Protein AF-X1F0C3-F1 (afdb_monomer_lite)

Radius of gyration: 14.39 Å; chains: 1; bounding box: 34×26×37 Å

pLDDT: mean 86.95, std 13.49, range [49.31, 98.69]

Secondary structure (DSSP, 8-state):
--S-SSSTTS-------TT--S--GGG----SSSPPPHHHHHHHHHHHHHHTT-SSSEEEEEETTEEEEEEE-SSHHHHHHHHHHH-HHHHTTEEEEESSPBPHHHHHHHT-TT--EEEEE-S-B-TT--

Foldseek 3Di:
DACAAPDNVHHDDDDDDPPDPDDFLVPDDDPDDDGDHNQNRLQRRLQAVPQQVDPAKKKFKGDSSDTQFIAGDNDVLRRVVRRCVSDVPRSAQIEMEIEAAAEPSNLCSCVDPSHHYPYYDYPYYDPPND

Sequence (130 aa):
NLRYGENPHQRAAFYVDSARREVSSLLAQQISGKKTSFNNLLDLDAALGIVREFTQPAVVIIKHTNPCGLGCAATLVEAYQKALSTDPVSAFGSIVGLNKVVDRATALEIASPNTFIEGIIAPDYGEETG

InterPro domains:
  IPR002695 Bifunctional purine biosynthesis protein PurH-like [PF01808] (1-128)
  IPR002695 Bifunctional purine biosynthesis protein PurH-like [PTHR11692] (1-128)
  IPR002695 Bifunctional purine biosynthesis protein PurH-like [SM00798] (1-130)
  IPR016193 Cytidine deaminase-like [SSF53927] (1-128)
  IPR024051 AICAR transformylase, duplicated domain superfamily [G3DSA:3.40.140.20] (1-129)

Organism: NCBI:txid412755

Structure (mmCIF, N/CA/C/O backbone):
data_AF-X1F0C3-F1
#
_entry.id   AF-X1F0C3-F1
#
loop_
_atom_site.group_PDB
_atom_site.id
_atom_site.type_symbol
_atom_site.label_atom_id
_atom_site.label_alt_id
_atom_site.label_comp_id
_atom_site.label_asym_id
_atom_site.label_entity_id
_atom_site.label_seq_id
_atom_site.pdbx_PDB_ins_code
_atom_site.Cartn_x
_atom_site.Cartn_y
_atom_site.Cartn_z
_atom_site.occupancy
_atom_site.B_iso_or_equiv
_atom_site.auth_seq_id
_atom_site.auth_comp_id
_atom_site.auth_asym_id
_atom_site.auth_atom_id
_atom_site.pdbx_PDB_model_num
ATOM 1 N N . ASN A 1 1 ? 1.932 8.700 -21.593 1.00 58.94 1 ASN A N 1
ATOM 2 C CA . ASN A 1 1 ? 3.340 9.060 -21.278 1.00 58.94 1 ASN A CA 1
ATOM 3 C C . ASN A 1 1 ? 3.533 9.128 -19.779 1.00 58.94 1 ASN A C 1
ATOM 5 O O . ASN A 1 1 ? 2.779 9.861 -19.152 1.00 58.94 1 ASN A O 1
ATOM 9 N N . LEU A 1 2 ? 4.502 8.398 -19.224 1.00 65.69 2 LEU A N 1
ATOM 10 C CA . LEU A 1 2 ? 4.834 8.379 -17.788 1.00 65.69 2 LEU A CA 1
ATOM 11 C C . LEU A 1 2 ? 5.813 9.503 -17.425 1.00 65.69 2 LEU A C 1
ATOM 13 O O . LEU A 1 2 ? 6.210 10.272 -18.304 1.00 65.69 2 LEU A O 1
ATOM 17 N N . ARG A 1 3 ? 6.147 9.655 -16.135 1.00 69.81 3 ARG A N 1
ATOM 18 C CA . ARG A 1 3 ? 7.125 10.661 -15.676 1.00 69.81 3 ARG A CA 1
ATOM 19 C C . ARG A 1 3 ? 8.543 10.369 -16.200 1.00 69.81 3 ARG A C 1
ATOM 21 O O . ARG A 1 3 ? 9.192 11.286 -16.685 1.00 69.81 3 ARG A O 1
ATOM 28 N N . TYR A 1 4 ? 8.975 9.109 -16.132 1.00 70.19 4 TYR A N 1
ATOM 29 C CA . TYR A 1 4 ? 10.193 8.509 -16.708 1.00 70.19 4 TYR A CA 1
ATOM 30 C C . TYR A 1 4 ? 10.066 6.969 -16.610 1.00 70.19 4 TYR A C 1
ATOM 32 O O . TYR A 1 4 ? 9.068 6.490 -16.063 1.00 70.19 4 TYR A O 1
ATOM 40 N N . GLY A 1 5 ? 11.010 6.215 -17.187 1.00 68.50 5 GLY A N 1
ATOM 41 C CA . GLY A 1 5 ? 11.128 4.751 -17.067 1.00 68.50 5 GLY A CA 1
ATOM 42 C C . GLY A 1 5 ? 11.636 4.312 -15.693 1.00 68.50 5 GLY A C 1
ATOM 43 O O . GLY A 1 5 ? 11.289 4.928 -14.693 1.00 68.50 5 GLY A O 1
ATOM 44 N N . GLU A 1 6 ? 12.453 3.265 -15.614 1.00 68.81 6 GLU A N 1
ATOM 45 C CA . GLU A 1 6 ? 13.027 2.829 -14.331 1.00 68.81 6 GLU A CA 1
ATOM 46 C C . GLU A 1 6 ? 13.972 3.894 -13.742 1.00 68.81 6 GLU A C 1
ATOM 48 O O . GLU A 1 6 ? 13.964 4.155 -12.540 1.00 68.81 6 GLU A O 1
ATOM 53 N N . ASN A 1 7 ? 14.714 4.585 -14.616 1.00 65.94 7 ASN A N 1
ATOM 54 C CA . ASN A 1 7 ? 15.648 5.655 -14.273 1.00 65.94 7 ASN A CA 1
ATOM 55 C C . ASN A 1 7 ? 15.271 6.999 -14.938 1.00 65.94 7 ASN A C 1
ATOM 57 O O . ASN A 1 7 ? 14.703 6.998 -16.034 1.00 65.94 7 ASN A O 1
ATOM 61 N N . PRO A 1 8 ? 15.650 8.166 -14.363 1.00 68.50 8 PRO A N 1
ATOM 62 C CA . PRO A 1 8 ? 15.248 9.492 -14.864 1.00 68.50 8 PRO A CA 1
ATOM 63 C C . PRO A 1 8 ? 15.615 9.797 -16.323 1.00 68.50 8 PRO A C 1
ATOM 65 O O . PRO A 1 8 ? 14.932 10.571 -16.987 1.00 68.50 8 PRO A O 1
ATOM 68 N N . HIS A 1 9 ? 16.693 9.195 -16.829 1.00 73.62 9 HIS A N 1
ATOM 69 C CA . HIS A 1 9 ? 17.154 9.371 -18.208 1.00 73.62 9 HIS A CA 1
ATOM 70 C C . HIS A 1 9 ? 16.365 8.521 -19.221 1.00 73.62 9 HIS A C 1
ATOM 72 O O . HIS A 1 9 ? 16.514 8.699 -20.430 1.00 73.62 9 HIS A O 1
ATOM 78 N N . GLN A 1 10 ? 15.529 7.590 -18.751 1.00 55.78 10 GLN A N 1
ATOM 79 C CA . GLN A 1 10 ? 14.760 6.681 -19.594 1.00 55.78 10 GLN A CA 1
ATOM 80 C C . GLN A 1 10 ? 13.360 7.248 -19.852 1.00 55.78 10 GLN A C 1
ATOM 82 O O . GLN A 1 10 ? 12.654 7.672 -18.936 1.00 55.78 10 GLN A O 1
ATOM 87 N N . ARG A 1 11 ? 12.924 7.228 -21.116 1.00 73.19 11 ARG A N 1
ATOM 88 C CA . ARG A 1 11 ? 11.544 7.575 -21.490 1.00 73.19 11 ARG A CA 1
ATOM 89 C C . ARG A 1 11 ? 10.642 6.356 -21.326 1.00 73.19 11 ARG A C 1
ATOM 91 O O . ARG A 1 11 ? 11.050 5.255 -21.678 1.00 73.19 11 ARG A O 1
ATOM 98 N N . ALA A 1 12 ? 9.406 6.567 -20.871 1.00 69.19 12 ALA A N 1
ATOM 99 C CA . ALA A 1 12 ? 8.412 5.503 -20.778 1.00 69.19 12 ALA A CA 1
ATOM 100 C C . ALA A 1 12 ? 7.007 5.959 -21.188 1.00 69.19 12 ALA A C 1
ATOM 102 O O . ALA A 1 12 ? 6.558 7.079 -20.909 1.00 69.19 12 ALA A O 1
ATOM 103 N N . ALA A 1 13 ? 6.300 5.049 -21.845 1.00 70.88 13 ALA A N 1
ATOM 104 C CA . ALA A 1 13 ? 4.905 5.175 -22.229 1.00 70.88 13 ALA A CA 1
ATOM 105 C C . ALA A 1 13 ? 4.168 3.904 -21.811 1.00 70.88 13 ALA A C 1
ATOM 107 O O . ALA A 1 13 ? 4.771 2.837 -21.731 1.00 70.88 13 ALA A O 1
ATOM 108 N N . PHE A 1 14 ? 2.878 4.049 -21.524 1.00 60.03 14 PHE A N 1
ATOM 109 C CA . PHE A 1 14 ? 2.029 2.942 -21.123 1.00 60.03 14 PHE A CA 1
ATOM 110 C C . PHE A 1 14 ? 1.069 2.584 -22.263 1.00 60.03 14 PHE A C 1
ATOM 112 O O . PHE A 1 14 ? 0.553 3.496 -22.912 1.00 60.03 14 PHE A O 1
ATOM 119 N N . TYR A 1 15 ? 0.841 1.288 -22.490 1.00 59.88 15 TYR A N 1
ATOM 120 C CA . TYR A 1 15 ? -0.059 0.760 -23.517 1.00 59.88 15 TYR A CA 1
ATOM 121 C C . TYR A 1 15 ? -1.054 -0.207 -22.873 1.00 59.88 15 TYR A C 1
ATOM 123 O O . TYR A 1 15 ? -0.650 -1.200 -22.274 1.00 59.88 15 TYR A O 1
ATOM 131 N N . VAL A 1 16 ? -2.348 0.091 -22.991 1.00 61.16 16 VAL A N 1
ATOM 132 C CA . VAL A 1 16 ? -3.432 -0.779 -22.514 1.00 61.16 16 VAL A CA 1
ATOM 133 C C . VAL A 1 16 ? -3.914 -1.627 -23.686 1.00 61.16 16 VAL A C 1
ATOM 135 O O . VAL A 1 16 ? -4.292 -1.085 -24.725 1.00 61.16 16 VAL A O 1
ATOM 138 N N . ASP A 1 17 ? -3.924 -2.947 -23.518 1.00 64.75 17 ASP A N 1
ATOM 139 C CA . ASP A 1 17 ? -4.641 -3.836 -24.429 1.00 64.75 17 ASP A CA 1
ATOM 140 C C . ASP A 1 17 ? -6.131 -3.827 -24.063 1.00 64.75 17 ASP A C 1
ATOM 142 O O . ASP A 1 17 ? -6.527 -4.304 -23.000 1.00 64.75 17 ASP A O 1
ATOM 146 N N . SER A 1 18 ? -6.956 -3.274 -24.952 1.00 58.94 18 SER A N 1
ATOM 147 C CA . SER A 1 18 ? -8.407 -3.153 -24.755 1.00 58.94 18 SER A CA 1
ATOM 148 C C . SER A 1 18 ? -9.147 -4.499 -24.708 1.00 58.94 18 SER A C 1
ATOM 150 O O . SER A 1 18 ? -10.297 -4.537 -24.271 1.00 58.94 18 SER A O 1
ATOM 152 N N . ALA A 1 19 ? -8.507 -5.605 -25.108 1.00 63.31 19 ALA A N 1
ATOM 153 C CA . ALA A 1 19 ? -9.077 -6.949 -25.019 1.00 63.31 19 ALA A CA 1
ATOM 154 C C . ALA A 1 19 ? -8.885 -7.610 -23.640 1.00 63.31 19 ALA A C 1
ATOM 156 O O . ALA A 1 19 ? -9.570 -8.591 -23.332 1.00 63.31 19 ALA A O 1
ATOM 157 N N . ARG A 1 20 ? -7.988 -7.093 -22.784 1.00 53.81 20 ARG A N 1
ATOM 158 C CA . ARG A 1 20 ? -7.779 -7.629 -21.431 1.00 53.81 20 ARG A CA 1
ATOM 159 C C . ARG A 1 20 ? -8.852 -7.107 -20.477 1.00 53.81 20 ARG A C 1
ATOM 161 O O . ARG A 1 20 ? -8.937 -5.917 -20.203 1.00 53.81 20 ARG A O 1
ATOM 168 N N . ARG A 1 21 ? -9.657 -8.029 -19.938 1.00 54.31 21 ARG A N 1
ATOM 169 C CA . ARG A 1 21 ? -10.667 -7.770 -18.890 1.00 54.31 21 ARG A CA 1
ATOM 170 C C . ARG A 1 21 ? -10.106 -7.844 -17.464 1.00 54.31 21 ARG A C 1
ATOM 172 O O . ARG A 1 21 ? -10.871 -7.789 -16.507 1.00 54.31 21 ARG A O 1
ATOM 179 N N . GLU A 1 22 ? -8.797 -8.022 -17.316 1.00 59.81 22 GLU A N 1
ATOM 180 C CA . GLU A 1 22 ? -8.159 -8.109 -16.006 1.00 59.81 22 GLU A CA 1
ATOM 181 C C . GLU A 1 22 ? -8.031 -6.725 -15.386 1.00 59.81 22 GLU A C 1
ATOM 183 O O . GLU A 1 22 ? -7.644 -5.750 -16.034 1.00 59.81 22 GLU A O 1
ATOM 188 N N . VAL A 1 23 ? -8.382 -6.633 -14.109 1.00 61.88 23 VAL A N 1
ATOM 189 C CA . VAL A 1 23 ? -8.341 -5.364 -13.407 1.00 61.88 23 VAL A CA 1
ATOM 190 C C . VAL A 1 23 ? -6.888 -5.057 -13.044 1.00 61.88 23 VAL A C 1
ATOM 192 O O . VAL A 1 23 ? -6.303 -5.745 -12.216 1.00 61.88 23 VAL A O 1
ATOM 195 N N . SER A 1 24 ? -6.325 -3.994 -13.609 1.00 70.62 24 SER A N 1
ATOM 196 C CA . SER A 1 24 ? -4.938 -3.574 -13.379 1.00 70.62 24 SER A CA 1
ATOM 197 C C . SER A 1 24 ? -4.868 -2.130 -12.878 1.00 70.62 24 SER A C 1
ATOM 199 O O . SER A 1 24 ? -5.798 -1.349 -13.107 1.00 70.62 24 SER A O 1
ATOM 201 N N . SER A 1 25 ? -3.759 -1.754 -12.230 1.00 69.62 25 SER A N 1
ATOM 202 C CA . SER A 1 25 ? -3.482 -0.362 -11.826 1.00 69.62 25 SER A CA 1
ATOM 203 C C . SER A 1 25 ? -3.539 0.616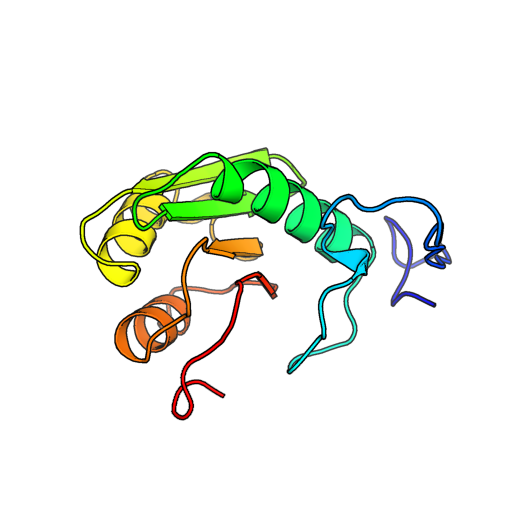 -13.007 1.00 69.62 25 SER A C 1
ATOM 205 O O . SER A 1 25 ? -3.794 1.804 -12.847 1.00 69.62 25 SER A O 1
ATOM 207 N N . LEU A 1 26 ? -3.380 0.096 -14.218 1.00 69.88 26 LEU A N 1
ATOM 208 C CA . LEU A 1 26 ? -3.401 0.810 -15.489 1.00 69.88 26 LEU A CA 1
ATOM 209 C C . LEU A 1 26 ? -4.780 1.348 -15.875 1.00 69.88 26 LEU A C 1
ATOM 211 O O . LEU A 1 26 ? -4.879 2.267 -16.684 1.00 69.88 26 LEU A O 1
ATOM 215 N N . LEU A 1 27 ? -5.833 0.760 -15.307 1.00 73.69 27 LEU A N 1
ATOM 216 C CA . LEU A 1 27 ? -7.213 1.215 -15.452 1.00 73.69 27 LEU A CA 1
ATOM 217 C C . LEU A 1 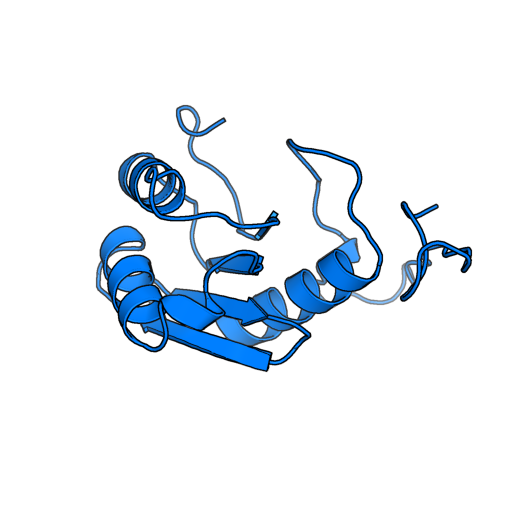27 ? -7.636 2.129 -14.293 1.00 73.69 27 LEU A C 1
ATOM 219 O O . LEU A 1 27 ? -8.766 2.610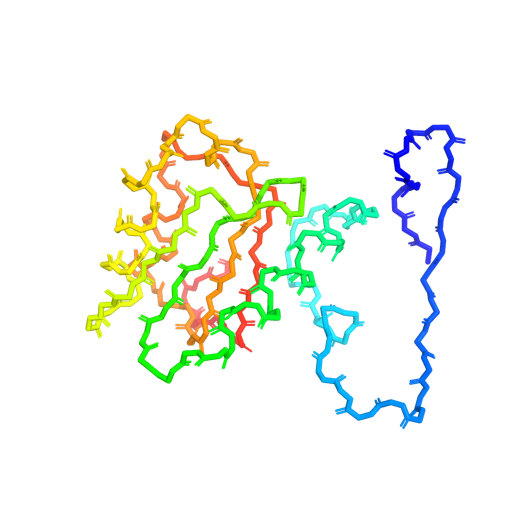 -14.285 1.00 73.69 27 LEU A O 1
ATOM 223 N N . ALA A 1 28 ? -6.761 2.355 -13.307 1.00 82.38 28 ALA A N 1
ATOM 224 C CA . ALA A 1 28 ? -7.077 3.190 -12.161 1.00 82.38 28 ALA A CA 1
ATOM 225 C C . ALA A 1 28 ? -7.100 4.674 -12.549 1.00 82.38 28 ALA A C 1
ATOM 227 O O . ALA A 1 28 ? -6.260 5.167 -13.308 1.00 82.38 28 ALA A O 1
ATOM 228 N N . GLN A 1 29 ? -8.048 5.407 -11.973 1.00 87.12 29 GLN A N 1
ATOM 229 C CA . GLN A 1 29 ? -8.087 6.858 -12.061 1.00 87.12 29 GLN A CA 1
ATOM 230 C C . GLN A 1 29 ? -7.158 7.456 -11.001 1.00 87.12 29 GLN A C 1
ATOM 232 O O . GLN A 1 29 ? -7.330 7.224 -9.806 1.00 87.12 29 GLN A O 1
ATOM 237 N N . GLN A 1 30 ? -6.188 8.266 -11.426 1.00 89.00 30 GLN A N 1
ATOM 238 C CA . GLN A 1 30 ? -5.402 9.068 -10.493 1.00 89.00 30 GLN A CA 1
ATOM 239 C C . GLN A 1 30 ? -6.233 10.276 -10.036 1.00 89.00 30 GLN A C 1
ATOM 241 O O . GLN A 1 30 ? -6.540 11.152 -10.843 1.00 89.00 30 GLN A O 1
ATOM 246 N N . ILE A 1 31 ? -6.581 10.323 -8.750 1.00 89.12 31 ILE A N 1
ATOM 247 C CA . ILE A 1 31 ? -7.426 11.382 -8.168 1.00 89.12 31 ILE A CA 1
ATOM 248 C C . ILE A 1 31 ? -6.630 12.529 -7.524 1.00 89.12 31 ILE A C 1
ATOM 250 O O . ILE A 1 31 ? -7.159 13.621 -7.358 1.00 89.12 31 ILE A O 1
ATOM 254 N N . SER A 1 32 ? -5.356 12.305 -7.178 1.00 87.38 32 SER A N 1
ATOM 255 C CA . SER A 1 32 ? -4.493 13.295 -6.520 1.00 87.38 32 SER A CA 1
ATOM 256 C C . SER A 1 32 ? -3.003 13.009 -6.771 1.00 87.38 32 SER A C 1
ATOM 258 O O . SER A 1 32 ? -2.627 11.981 -7.345 1.00 87.38 32 SER A O 1
ATOM 260 N N . GLY A 1 33 ? -2.140 13.923 -6.328 1.00 86.00 33 GLY A N 1
ATOM 261 C CA . GLY A 1 33 ? -0.689 13.765 -6.326 1.00 86.00 33 GLY A CA 1
ATOM 262 C C . GLY A 1 33 ? 0.009 14.109 -7.644 1.00 86.00 33 GLY A C 1
ATOM 263 O O . GLY A 1 33 ? -0.573 14.598 -8.611 1.00 86.00 33 GLY A O 1
ATOM 264 N N . LYS A 1 34 ? 1.325 13.882 -7.666 1.00 84.81 34 LYS A N 1
ATOM 265 C CA . LYS A 1 34 ? 2.162 14.097 -8.854 1.00 84.81 34 LYS A CA 1
ATOM 266 C C . LYS A 1 34 ? 1.944 12.966 -9.850 1.00 84.81 34 LYS A C 1
ATOM 268 O O . LYS A 1 34 ? 1.609 11.850 -9.476 1.00 84.81 34 LYS A O 1
ATOM 273 N N . LYS A 1 35 ? 2.236 13.229 -11.122 1.00 84.69 35 LYS A N 1
ATOM 274 C CA . LYS A 1 35 ? 2.188 12.215 -12.178 1.00 84.69 35 LYS A CA 1
ATOM 275 C C . LYS A 1 35 ? 2.987 10.957 -11.804 1.00 84.69 35 LYS A C 1
ATOM 277 O O . LYS A 1 35 ? 4.190 11.059 -11.545 1.00 84.69 35 LYS A O 1
ATOM 282 N N . THR A 1 36 ? 2.329 9.800 -11.852 1.00 83.88 36 THR A N 1
ATOM 283 C CA . THR A 1 36 ? 2.891 8.493 -11.480 1.00 83.88 36 THR A CA 1
ATOM 284 C C . THR A 1 36 ? 4.131 8.141 -12.313 1.00 83.88 36 THR A C 1
ATOM 286 O O . THR A 1 36 ? 4.149 8.295 -13.545 1.00 83.88 36 THR A O 1
ATOM 289 N N . SER A 1 37 ? 5.203 7.705 -11.643 1.00 87.62 37 SER A N 1
ATOM 290 C CA . SER A 1 37 ? 6.401 7.171 -12.308 1.00 87.62 37 SER A CA 1
ATOM 291 C C . SER A 1 37 ? 6.190 5.721 -12.758 1.00 87.62 37 SER A C 1
ATOM 293 O O . SER A 1 37 ? 5.231 5.071 -12.347 1.00 87.62 37 SER A O 1
ATOM 295 N N . PHE A 1 38 ? 7.081 5.194 -13.601 1.00 85.06 38 PHE A N 1
ATOM 296 C CA . PHE A 1 38 ? 7.029 3.785 -13.997 1.00 85.06 38 PHE A CA 1
ATOM 297 C C . PHE A 1 38 ? 7.167 2.835 -12.798 1.00 85.06 38 PHE A C 1
ATOM 299 O O . PHE A 1 38 ? 6.362 1.921 -12.661 1.00 85.06 38 PHE A O 1
ATOM 306 N N . ASN A 1 39 ? 8.105 3.105 -11.885 1.00 87.81 39 ASN A N 1
ATOM 307 C CA . ASN A 1 39 ? 8.299 2.274 -10.692 1.00 87.81 39 ASN A CA 1
ATOM 308 C C . ASN A 1 39 ? 7.074 2.311 -9.773 1.00 87.81 39 ASN A C 1
ATOM 310 O O . ASN A 1 39 ? 6.649 1.272 -9.283 1.00 87.81 39 ASN A O 1
ATOM 314 N N . ASN A 1 40 ? 6.440 3.481 -9.611 1.00 91.25 40 ASN A N 1
ATOM 315 C CA . ASN A 1 40 ? 5.199 3.549 -8.841 1.00 91.25 40 ASN A CA 1
ATOM 316 C C . ASN A 1 40 ? 4.087 2.714 -9.494 1.00 91.25 40 ASN A C 1
ATOM 318 O O . ASN A 1 40 ? 3.330 2.086 -8.772 1.00 91.25 40 ASN A O 1
ATOM 322 N N . LEU A 1 41 ? 3.979 2.673 -10.829 1.00 90.88 41 LEU A N 1
ATOM 323 C CA . LEU A 1 41 ? 2.975 1.830 -11.492 1.00 90.88 41 LEU A CA 1
ATOM 324 C C . LEU A 1 41 ? 3.205 0.337 -11.256 1.00 90.88 41 LEU A C 1
ATOM 326 O O . LEU A 1 41 ? 2.233 -0.377 -11.020 1.00 90.88 41 LEU A O 1
ATOM 330 N N . LEU A 1 42 ? 4.459 -0.121 -11.303 1.00 90.94 42 LEU A N 1
ATOM 331 C CA . LEU A 1 42 ? 4.796 -1.513 -10.992 1.00 90.94 42 LEU A CA 1
ATOM 332 C C . LEU A 1 42 ? 4.439 -1.858 -9.544 1.00 90.94 42 LEU A C 1
ATOM 334 O O . LEU A 1 42 ? 3.815 -2.885 -9.293 1.00 90.94 42 LEU A O 1
ATOM 338 N N . ASP A 1 43 ? 4.771 -0.973 -8.607 1.00 95.19 43 ASP A N 1
ATOM 339 C CA . ASP A 1 43 ? 4.468 -1.167 -7.190 1.00 95.19 43 ASP A CA 1
ATOM 340 C C . ASP A 1 43 ? 2.951 -1.131 -6.918 1.00 95.19 43 ASP A C 1
ATOM 342 O O . ASP A 1 43 ? 2.446 -1.939 -6.140 1.00 95.19 43 ASP A O 1
ATOM 346 N N . LEU A 1 44 ? 2.202 -0.250 -7.597 1.00 95.19 44 LEU A N 1
ATOM 347 C CA . LEU A 1 44 ? 0.735 -0.191 -7.529 1.00 95.19 44 LEU A CA 1
ATOM 348 C C . LEU A 1 44 ? 0.087 -1.458 -8.096 1.00 95.19 44 LEU A C 1
ATOM 350 O O . LEU A 1 44 ? -0.879 -1.947 -7.517 1.00 95.19 44 LEU A O 1
ATOM 354 N N . ASP A 1 45 ? 0.594 -1.995 -9.208 1.00 93.44 45 ASP A N 1
ATOM 355 C CA . ASP A 1 45 ? 0.071 -3.234 -9.798 1.00 93.44 45 ASP A CA 1
ATOM 356 C C . ASP A 1 45 ? 0.362 -4.447 -8.901 1.00 93.44 45 ASP A C 1
ATOM 358 O O . ASP A 1 45 ? -0.539 -5.240 -8.629 1.00 93.44 45 ASP A O 1
ATOM 362 N N . ALA A 1 46 ? 1.572 -4.533 -8.337 1.00 95.06 46 ALA A N 1
ATOM 363 C CA . ALA A 1 46 ? 1.930 -5.562 -7.362 1.00 95.06 46 ALA A CA 1
ATOM 364 C C . ALA A 1 46 ? 1.048 -5.494 -6.103 1.00 95.06 46 ALA A C 1
ATOM 366 O O . ALA A 1 46 ? 0.514 -6.513 -5.658 1.00 95.06 46 ALA A O 1
ATOM 367 N N . ALA A 1 47 ? 0.839 -4.293 -5.553 1.00 97.00 47 ALA A N 1
ATOM 368 C CA . ALA A 1 47 ? -0.026 -4.089 -4.394 1.00 97.00 47 ALA A CA 1
ATOM 369 C C . ALA A 1 47 ? -1.467 -4.528 -4.691 1.00 97.00 47 ALA A C 1
ATOM 371 O O . ALA A 1 47 ? -2.100 -5.220 -3.892 1.00 97.00 47 ALA A O 1
ATOM 372 N N . LEU A 1 48 ? -1.971 -4.168 -5.871 1.00 95.19 48 LEU A N 1
ATOM 373 C CA . LEU A 1 48 ? -3.314 -4.507 -6.314 1.00 95.19 48 LEU A CA 1
ATOM 374 C C . LEU A 1 48 ? -3.511 -6.013 -6.509 1.00 95.19 48 LEU A C 1
ATOM 376 O O . LEU A 1 48 ? -4.542 -6.544 -6.097 1.00 95.19 48 LEU A O 1
ATOM 380 N N . GLY A 1 49 ? -2.536 -6.685 -7.122 1.00 93.75 49 GLY A N 1
ATOM 381 C CA . GLY A 1 49 ? -2.558 -8.129 -7.342 1.00 93.75 49 GLY A CA 1
ATOM 382 C C . GLY A 1 49 ? -2.599 -8.912 -6.033 1.00 93.75 49 GLY A C 1
ATOM 383 O O . GLY A 1 49 ? -3.367 -9.858 -5.916 1.00 93.75 49 GLY A O 1
ATOM 384 N N . ILE A 1 50 ? -1.846 -8.479 -5.017 1.00 95.88 50 ILE A N 1
ATOM 385 C CA . ILE A 1 50 ? -1.817 -9.154 -3.712 1.00 95.88 50 ILE A CA 1
ATOM 386 C C . ILE A 1 50 ? -3.089 -8.874 -2.910 1.00 95.88 50 ILE A C 1
ATOM 388 O O . ILE A 1 50 ? -3.724 -9.797 -2.405 1.00 95.88 50 ILE A O 1
ATOM 392 N N . VAL A 1 51 ? -3.473 -7.602 -2.756 1.00 97.19 51 VAL A N 1
ATOM 393 C CA . VAL A 1 51 ? -4.518 -7.226 -1.787 1.00 97.19 51 VAL A CA 1
ATOM 394 C C . VAL A 1 51 ? -5.905 -7.763 -2.168 1.00 97.19 51 VAL A C 1
ATOM 396 O O . VAL A 1 51 ? -6.770 -7.933 -1.310 1.00 97.19 51 VAL A O 1
ATOM 399 N N . ARG A 1 52 ? -6.122 -8.066 -3.452 1.00 94.81 52 ARG A N 1
ATOM 400 C CA . ARG A 1 52 ? -7.389 -8.592 -3.979 1.00 94.81 52 ARG A CA 1
ATOM 401 C C . ARG A 1 52 ? -7.650 -10.060 -3.686 1.00 94.81 52 ARG A C 1
ATOM 403 O O . ARG A 1 52 ? -8.808 -10.464 -3.731 1.00 94.81 52 ARG A O 1
ATOM 410 N N . GLU A 1 53 ? -6.623 -10.819 -3.324 1.00 96.06 53 GLU A N 1
ATOM 411 C CA . GLU A 1 53 ? -6.772 -12.215 -2.896 1.00 96.06 53 GLU A CA 1
ATOM 412 C C . GLU A 1 53 ? -7.496 -12.331 -1.539 1.00 96.06 53 GLU A C 1
ATOM 414 O O . GLU A 1 53 ? -7.906 -13.413 -1.121 1.00 96.06 53 GLU A O 1
ATOM 419 N N . PHE A 1 54 ? -7.692 -11.206 -0.842 1.00 97.00 54 PHE A N 1
ATOM 420 C CA . PHE A 1 54 ? -8.329 -11.149 0.467 1.00 97.00 54 PHE A CA 1
ATOM 421 C C . PHE A 1 54 ? -9.763 -10.623 0.379 1.00 97.00 54 PHE A C 1
ATOM 423 O O . PHE A 1 54 ? -10.050 -9.611 -0.262 1.00 97.00 54 PHE A O 1
ATOM 430 N N . THR A 1 55 ? -10.673 -11.276 1.103 1.00 95.75 55 THR A N 1
ATOM 431 C CA . THR A 1 55 ? -12.089 -10.884 1.186 1.00 95.75 55 THR A CA 1
ATOM 432 C C . THR A 1 55 ? -12.375 -9.931 2.350 1.00 95.75 55 THR A C 1
ATOM 434 O O . THR A 1 55 ? -13.153 -8.983 2.192 1.00 95.75 55 THR A O 1
ATOM 437 N N . GLN A 1 56 ? -11.740 -10.159 3.503 1.00 96.94 56 GLN A N 1
ATOM 438 C CA . GLN A 1 56 ? -11.770 -9.274 4.676 1.00 96.94 56 GLN A CA 1
ATOM 439 C C . GLN A 1 56 ? -10.915 -8.013 4.452 1.00 96.94 56 GLN A C 1
ATOM 441 O O . GLN A 1 56 ? -10.064 -8.039 3.563 1.00 96.94 56 GLN A O 1
ATOM 446 N N . PRO A 1 57 ? -11.108 -6.920 5.218 1.00 98.62 57 PRO A N 1
ATOM 447 C CA . PRO A 1 57 ? -10.260 -5.732 5.127 1.00 98.62 57 PRO A CA 1
ATOM 448 C C . PRO A 1 57 ? -8.775 -6.089 5.214 1.00 98.62 57 PRO A C 1
ATOM 450 O O . PRO A 1 57 ? -8.315 -6.672 6.201 1.00 98.62 57 PRO A O 1
ATOM 453 N N . ALA A 1 58 ? -8.051 -5.760 4.150 1.00 98.69 58 ALA A N 1
ATOM 454 C CA . ALA A 1 58 ? -6.657 -6.105 3.962 1.00 98.69 58 ALA A CA 1
ATOM 455 C C . ALA A 1 58 ? -5.878 -4.914 3.410 1.00 98.69 58 ALA A C 1
ATOM 457 O O . ALA A 1 58 ? -6.380 -4.140 2.588 1.00 98.69 58 ALA A O 1
ATOM 458 N N . VAL A 1 59 ? -4.637 -4.808 3.871 1.00 98.69 59 VAL A N 1
ATOM 459 C CA . VAL A 1 59 ? -3.677 -3.794 3.453 1.00 98.69 59 VAL A CA 1
ATOM 460 C C . VAL A 1 59 ? -2.347 -4.463 3.160 1.00 98.69 59 VAL A C 1
ATOM 462 O O . VAL A 1 59 ? -1.855 -5.240 3.978 1.00 98.69 59 VAL A O 1
ATOM 465 N N . VAL A 1 60 ? -1.755 -4.132 2.018 1.00 98.44 60 VAL A N 1
ATOM 466 C CA . VAL A 1 60 ? -0.392 -4.522 1.650 1.00 98.44 60 VAL A CA 1
ATOM 467 C C . VAL A 1 60 ? 0.466 -3.277 1.450 1.00 98.44 60 VAL A C 1
ATOM 469 O O . VAL A 1 60 ? -0.004 -2.268 0.925 1.00 98.44 60 VAL A O 1
ATOM 472 N N . ILE A 1 61 ? 1.725 -3.350 1.864 1.00 98.25 61 ILE A N 1
ATOM 473 C CA . ILE A 1 61 ? 2.727 -2.302 1.685 1.00 98.25 61 ILE A CA 1
ATOM 474 C C . ILE A 1 61 ? 3.829 -2.866 0.789 1.00 98.25 61 ILE A C 1
ATOM 476 O O . ILE A 1 61 ? 4.437 -3.890 1.114 1.00 98.25 61 ILE A O 1
ATOM 480 N N . ILE A 1 62 ? 4.056 -2.216 -0.351 1.00 97.88 62 ILE A N 1
ATOM 481 C CA . ILE A 1 62 ? 5.001 -2.631 -1.390 1.00 97.88 62 ILE A CA 1
ATOM 482 C C . ILE A 1 62 ? 6.128 -1.615 -1.509 1.00 97.88 62 ILE A C 1
ATOM 484 O O . ILE A 1 62 ? 5.892 -0.408 -1.586 1.00 97.88 62 ILE A O 1
ATOM 488 N N . LYS A 1 63 ? 7.358 -2.113 -1.607 1.00 95.00 63 LYS A N 1
ATOM 489 C CA . LYS A 1 63 ? 8.530 -1.311 -1.950 1.00 95.00 63 LYS A CA 1
ATOM 490 C C . LYS A 1 63 ? 9.374 -2.045 -2.976 1.00 95.00 63 LYS A C 1
ATOM 492 O O . LYS A 1 63 ? 9.861 -3.139 -2.697 1.00 95.00 63 LYS A O 1
ATOM 497 N N . HIS A 1 64 ? 9.550 -1.440 -4.150 1.00 92.81 64 HIS A N 1
ATOM 498 C CA . HIS A 1 64 ? 10.328 -2.028 -5.247 1.00 92.81 64 HIS A CA 1
ATOM 499 C C . HIS A 1 64 ? 9.847 -3.451 -5.566 1.00 92.81 64 HIS A C 1
ATOM 501 O O . HIS A 1 64 ? 10.621 -4.401 -5.474 1.00 92.81 64 HIS A O 1
ATOM 507 N N . THR A 1 65 ? 8.544 -3.573 -5.822 1.00 90.50 65 THR A N 1
ATOM 508 C CA . THR A 1 65 ? 7.769 -4.786 -6.126 1.00 90.50 65 THR A CA 1
ATOM 509 C C . THR A 1 65 ? 7.778 -5.886 -5.061 1.00 90.50 65 THR A C 1
ATOM 511 O O . THR A 1 65 ? 7.150 -6.925 -5.256 1.00 90.50 65 THR A O 1
ATOM 514 N N . ASN A 1 66 ? 8.400 -5.649 -3.903 1.00 92.31 66 ASN A N 1
ATOM 515 C CA . ASN A 1 66 ? 8.447 -6.596 -2.793 1.00 92.31 66 ASN A CA 1
ATOM 516 C C . ASN A 1 66 ? 7.485 -6.187 -1.664 1.00 92.31 66 ASN A C 1
ATOM 518 O O . ASN A 1 66 ? 7.480 -5.016 -1.267 1.00 92.31 66 ASN A O 1
ATOM 522 N N . PRO A 1 67 ? 6.690 -7.122 -1.110 1.00 94.19 67 PRO A N 1
ATOM 523 C CA . PRO A 1 67 ? 5.862 -6.843 0.056 1.00 94.19 67 PRO A CA 1
ATOM 524 C C . PRO A 1 67 ? 6.739 -6.698 1.305 1.00 94.19 67 PRO A C 1
ATOM 526 O O . PRO A 1 67 ? 7.461 -7.623 1.672 1.00 94.19 67 PRO A O 1
ATOM 529 N N . CYS A 1 68 ? 6.653 -5.550 1.977 1.00 95.75 68 CYS A N 1
ATOM 530 C CA . CYS A 1 68 ? 7.286 -5.316 3.282 1.00 95.75 68 CYS A CA 1
ATOM 531 C C . CYS A 1 68 ? 6.279 -5.294 4.442 1.00 95.75 68 CYS A C 1
ATOM 533 O O . CYS A 1 68 ? 6.674 -5.350 5.603 1.00 95.75 68 CYS A O 1
ATOM 535 N N . GLY A 1 69 ? 4.978 -5.271 4.143 1.00 97.38 69 GLY A N 1
ATOM 536 C CA . GLY A 1 69 ? 3.923 -5.383 5.143 1.00 97.38 69 GLY A CA 1
ATOM 537 C C . GLY A 1 69 ? 2.638 -5.948 4.555 1.00 97.38 69 GLY A C 1
ATOM 538 O O . GLY A 1 69 ? 2.269 -5.630 3.427 1.00 97.38 69 GLY A O 1
ATOM 539 N N . LEU A 1 70 ? 1.948 -6.782 5.328 1.00 98.00 70 LEU A N 1
ATOM 540 C CA . LEU A 1 70 ? 0.617 -7.288 5.006 1.00 98.00 70 LEU A CA 1
ATOM 541 C C . LEU A 1 70 ? -0.183 -7.411 6.301 1.00 98.00 70 LEU A C 1
ATOM 543 O O . LEU A 1 70 ? 0.264 -8.037 7.260 1.00 98.00 70 LEU A O 1
ATOM 547 N N . GLY A 1 71 ? -1.375 -6.832 6.326 1.00 98.19 71 GLY A N 1
ATOM 548 C CA . GLY A 1 71 ? -2.257 -6.866 7.482 1.00 98.19 71 GLY A CA 1
ATOM 549 C C . GLY A 1 71 ? -3.689 -7.160 7.075 1.00 98.19 71 GLY A C 1
ATOM 550 O O . GLY A 1 71 ? -4.176 -6.662 6.065 1.00 98.19 71 GLY A O 1
ATOM 551 N N . CYS A 1 72 ? -4.366 -7.973 7.880 1.00 98.31 72 CYS A N 1
ATOM 552 C CA . CYS A 1 72 ? -5.804 -8.206 7.798 1.00 98.31 72 CYS A CA 1
ATOM 553 C C . CYS A 1 72 ? -6.438 -7.978 9.174 1.00 98.31 72 CYS A C 1
ATOM 555 O O . CYS A 1 72 ? -5.878 -8.373 10.209 1.00 98.31 72 CYS A O 1
ATOM 557 N N . ALA A 1 73 ? -7.605 -7.342 9.203 1.00 98.25 73 ALA A N 1
ATOM 558 C CA . ALA A 1 73 ? -8.313 -7.036 10.442 1.00 98.25 73 ALA A CA 1
ATOM 559 C C . ALA A 1 73 ? -9.813 -6.808 10.205 1.00 98.25 73 ALA A C 1
ATOM 561 O O . ALA A 1 73 ? -10.311 -7.000 9.096 1.00 98.25 73 ALA A O 1
ATOM 562 N N . ALA A 1 74 ? -10.531 -6.417 11.260 1.00 98.12 74 ALA A N 1
ATOM 563 C CA . ALA A 1 74 ? -11.950 -6.090 11.165 1.00 98.12 74 ALA A CA 1
ATOM 564 C C . ALA A 1 74 ? -12.181 -4.740 10.466 1.00 98.12 74 ALA A C 1
ATOM 566 O O . ALA A 1 74 ? -13.221 -4.548 9.839 1.00 98.12 74 ALA A O 1
ATOM 567 N N . THR A 1 75 ? -11.209 -3.826 10.538 1.00 98.25 75 THR A N 1
ATOM 568 C CA . THR A 1 75 ? -11.242 -2.509 9.886 1.00 98.25 75 THR A CA 1
ATOM 569 C C . THR A 1 75 ? -9.972 -2.257 9.067 1.00 98.25 75 THR A C 1
ATOM 571 O O . THR A 1 75 ? -8.934 -2.881 9.303 1.00 98.25 75 THR A O 1
ATOM 574 N N . LEU A 1 76 ? -10.033 -1.346 8.085 1.00 98.25 76 LEU A N 1
ATOM 575 C CA . LEU A 1 76 ? -8.855 -0.999 7.278 1.00 98.25 76 LEU A CA 1
ATOM 576 C C . LEU A 1 76 ? -7.761 -0.312 8.103 1.00 98.25 76 LEU A C 1
ATOM 578 O O . LEU A 1 76 ? -6.589 -0.604 7.886 1.00 98.25 76 LEU A O 1
ATOM 582 N N . VAL A 1 77 ? -8.121 0.542 9.065 1.00 98.25 77 VAL A N 1
ATOM 583 C CA . VAL A 1 77 ? -7.145 1.212 9.939 1.00 98.25 77 VAL A CA 1
ATOM 584 C C . VAL A 1 77 ? -6.347 0.202 10.771 1.00 98.25 77 VAL A C 1
ATOM 586 O O . VAL A 1 77 ? -5.120 0.259 10.797 1.00 98.25 77 VAL A O 1
ATOM 589 N N . GLU A 1 78 ? -7.007 -0.804 11.351 1.00 98.56 78 GLU A N 1
ATOM 590 C CA . GLU A 1 78 ? -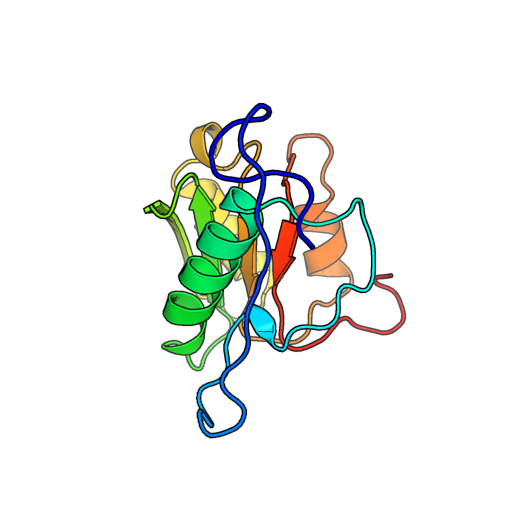6.329 -1.888 12.074 1.00 98.56 78 GLU A CA 1
ATOM 591 C C . GLU A 1 78 ? -5.469 -2.749 11.138 1.00 98.56 78 GLU A C 1
ATOM 593 O O . GLU A 1 78 ? -4.375 -3.185 11.505 1.00 98.56 78 GLU A O 1
ATOM 598 N N . ALA A 1 79 ? -5.952 -3.019 9.921 1.00 98.56 79 ALA A N 1
ATOM 599 C CA . ALA A 1 79 ? -5.198 -3.769 8.923 1.00 98.56 79 ALA A CA 1
ATOM 600 C C . ALA A 1 79 ? -3.935 -3.005 8.493 1.00 98.56 79 ALA A C 1
ATOM 602 O O . ALA A 1 79 ? -2.863 -3.606 8.408 1.00 98.56 79 ALA A O 1
ATOM 603 N N . TYR A 1 80 ? -4.033 -1.687 8.301 1.00 98.25 80 TYR A N 1
ATOM 604 C CA . TYR A 1 80 ? -2.896 -0.821 8.001 1.00 98.25 80 TYR A CA 1
ATOM 605 C C . TYR A 1 80 ? -1.880 -0.811 9.146 1.00 98.25 80 TYR A C 1
ATOM 607 O O . TYR A 1 80 ? -0.697 -1.033 8.902 1.00 98.25 80 TYR A O 1
ATOM 615 N N . GLN A 1 81 ? -2.325 -0.656 10.396 1.00 97.62 81 GLN A N 1
ATOM 616 C CA . GLN A 1 81 ? -1.443 -0.691 11.570 1.00 97.62 81 GLN A CA 1
ATOM 617 C C . GLN A 1 81 ? -0.667 -2.008 11.672 1.00 97.62 81 GLN A C 1
ATOM 619 O O . GLN A 1 81 ? 0.544 -2.004 11.898 1.00 97.62 81 GLN A O 1
ATOM 624 N N . LYS A 1 82 ? -1.336 -3.145 11.438 1.00 98.25 82 LYS A N 1
ATOM 625 C CA . LYS A 1 82 ? -0.673 -4.457 11.387 1.00 98.25 82 LYS A CA 1
ATOM 626 C C . LYS A 1 82 ? 0.346 -4.535 10.252 1.00 98.25 82 LYS A C 1
ATOM 628 O O . LYS A 1 82 ? 1.475 -4.963 10.488 1.00 98.25 82 LYS A O 1
ATOM 633 N N . ALA A 1 83 ? -0.025 -4.097 9.049 1.00 97.94 83 ALA A N 1
ATOM 634 C CA . ALA A 1 83 ? 0.877 -4.095 7.901 1.00 97.94 83 ALA A CA 1
ATOM 635 C C . ALA A 1 83 ? 2.127 -3.245 8.184 1.00 97.94 83 ALA A C 1
ATOM 637 O O . ALA A 1 83 ? 3.246 -3.726 8.014 1.00 97.94 83 ALA A O 1
ATOM 638 N N . LEU A 1 84 ? 1.943 -2.030 8.709 1.00 96.75 84 LEU A N 1
ATOM 639 C CA . LEU A 1 84 ? 3.020 -1.103 9.056 1.00 96.75 84 LEU A CA 1
ATOM 640 C C . LEU A 1 84 ? 3.937 -1.652 10.157 1.00 96.75 84 LEU A C 1
ATOM 642 O O . LEU A 1 84 ? 5.148 -1.462 10.092 1.00 96.75 84 LEU A O 1
ATOM 646 N N . SER A 1 85 ? 3.389 -2.374 11.141 1.00 96.06 85 SER A N 1
ATOM 647 C CA . SER A 1 85 ? 4.179 -2.975 12.227 1.00 96.06 85 SER A CA 1
ATOM 648 C C . SER A 1 85 ? 5.108 -4.113 11.786 1.00 96.06 85 SER A C 1
ATOM 650 O O . SER A 1 85 ? 5.970 -4.514 12.564 1.00 96.06 85 SER A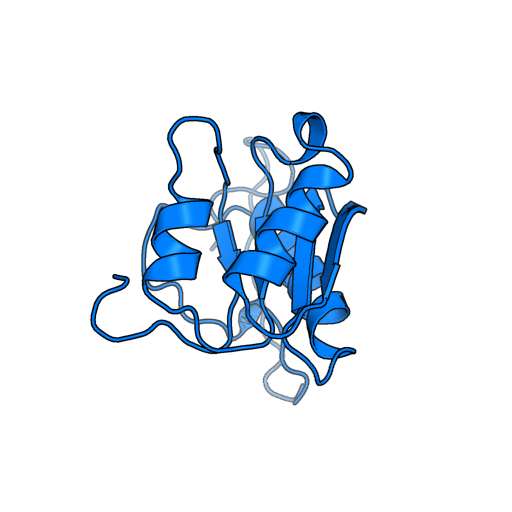 O 1
ATOM 652 N N . THR A 1 86 ? 4.951 -4.629 10.559 1.00 95.56 86 THR A N 1
ATOM 653 C CA . THR A 1 86 ? 5.791 -5.717 10.029 1.00 95.56 86 THR A CA 1
ATOM 654 C C . THR A 1 86 ? 7.215 -5.228 9.760 1.00 95.56 86 THR A C 1
ATOM 656 O O . THR A 1 86 ? 8.174 -5.824 10.243 1.00 95.56 86 THR A O 1
ATOM 659 N N . ASP A 1 87 ? 7.347 -4.120 9.026 1.00 93.19 87 ASP A N 1
ATOM 660 C CA . ASP A 1 87 ? 8.622 -3.451 8.767 1.00 93.19 87 ASP A CA 1
ATOM 661 C C . ASP A 1 87 ? 8.398 -1.940 8.544 1.00 93.19 87 ASP A C 1
ATOM 663 O O . ASP A 1 87 ? 8.274 -1.473 7.403 1.00 93.19 87 ASP A O 1
ATOM 667 N N . PRO A 1 88 ? 8.346 -1.142 9.627 1.00 90.44 88 PRO A N 1
ATOM 668 C CA . PRO A 1 88 ? 8.085 0.291 9.524 1.00 90.44 88 PRO A CA 1
ATOM 669 C C . PRO A 1 88 ? 9.229 1.054 8.841 1.00 90.44 88 PRO A C 1
ATOM 671 O O . PRO A 1 88 ? 9.002 2.124 8.276 1.00 90.44 88 PRO A O 1
ATOM 674 N N . VAL A 1 89 ? 10.454 0.513 8.859 1.00 91.69 89 VAL A N 1
ATOM 675 C CA . VAL A 1 89 ? 11.616 1.141 8.214 1.00 91.69 89 VAL A CA 1
ATOM 676 C C . VAL A 1 89 ? 11.492 1.018 6.699 1.00 91.69 89 VAL A C 1
ATOM 678 O O . VAL A 1 89 ? 11.644 2.008 5.977 1.00 91.69 89 VAL A O 1
ATOM 681 N N . SER A 1 90 ? 11.162 -0.172 6.196 1.00 92.12 90 SER A N 1
ATOM 682 C CA . SER A 1 90 ? 10.935 -0.364 4.763 1.00 92.12 90 SER A CA 1
ATOM 683 C C . SER A 1 90 ? 9.655 0.305 4.280 1.00 92.12 90 SER A C 1
ATOM 685 O O . SER A 1 90 ? 9.630 0.760 3.140 1.00 92.12 90 SER A O 1
ATOM 687 N N . ALA A 1 91 ? 8.623 0.433 5.116 1.00 92.31 91 ALA A N 1
ATOM 688 C CA . ALA A 1 91 ? 7.369 1.094 4.748 1.00 92.31 91 ALA A CA 1
ATOM 689 C C . ALA A 1 91 ? 7.528 2.585 4.389 1.00 92.31 91 ALA A C 1
ATOM 691 O O . ALA A 1 91 ? 6.684 3.141 3.687 1.00 92.31 91 ALA A O 1
ATOM 692 N N . PHE A 1 92 ? 8.611 3.248 4.800 1.00 92.44 92 PHE A N 1
ATOM 693 C CA . PHE A 1 92 ? 8.862 4.631 4.400 1.00 92.44 92 PHE A CA 1
ATOM 694 C C . PHE A 1 92 ? 9.182 4.738 2.894 1.00 92.44 92 PHE A C 1
ATOM 696 O O . PHE A 1 92 ? 10.107 4.091 2.385 1.00 92.44 92 PHE A O 1
ATOM 703 N N . GLY A 1 93 ? 8.428 5.581 2.184 1.00 93.06 93 GLY A N 1
ATOM 704 C CA . GLY A 1 93 ? 8.504 5.788 0.732 1.00 93.06 93 GLY A CA 1
ATOM 705 C C . GLY A 1 93 ? 7.905 4.649 -0.094 1.00 93.06 93 GLY A C 1
ATOM 706 O O . GLY A 1 93 ? 8.355 4.406 -1.210 1.00 93.06 93 GLY A O 1
ATOM 707 N N . SER A 1 94 ? 6.947 3.913 0.468 1.00 95.88 94 SER A N 1
ATOM 708 C CA . SER A 1 94 ? 6.316 2.745 -0.158 1.00 95.88 94 SER A CA 1
ATOM 709 C C . SER A 1 94 ? 5.015 3.082 -0.900 1.00 95.88 94 SER A C 1
ATOM 711 O O . SER A 1 94 ? 4.519 4.211 -0.845 1.00 95.88 94 SER A O 1
ATOM 713 N N . ILE A 1 95 ? 4.456 2.087 -1.591 1.00 97.38 95 ILE A N 1
ATOM 714 C CA . ILE A 1 95 ? 3.079 2.086 -2.091 1.00 97.38 95 ILE A CA 1
ATOM 715 C C . ILE A 1 95 ? 2.194 1.267 -1.152 1.00 97.38 95 ILE A C 1
ATOM 717 O O . ILE A 1 95 ? 2.573 0.176 -0.728 1.00 97.38 95 ILE A O 1
ATOM 721 N N . VAL A 1 96 ? 0.986 1.761 -0.886 1.00 98.06 96 VAL A N 1
ATOM 722 C CA . VAL A 1 96 ? -0.020 1.063 -0.074 1.00 98.06 96 VAL A CA 1
ATOM 723 C C . VAL A 1 96 ? -1.178 0.594 -0.955 1.00 98.06 96 VAL A C 1
ATOM 725 O O . VAL A 1 96 ? -1.772 1.387 -1.683 1.00 98.06 96 VAL A O 1
ATOM 728 N N . GLY A 1 97 ? -1.523 -0.690 -0.881 1.00 98.19 97 GLY A N 1
ATOM 729 C CA . GLY A 1 97 ? -2.718 -1.260 -1.505 1.00 98.19 97 GLY A CA 1
ATOM 730 C C . GLY A 1 97 ? -3.767 -1.628 -0.464 1.00 98.19 97 GLY A C 1
ATOM 731 O O . GLY A 1 97 ? -3.442 -2.297 0.514 1.00 98.19 97 GLY A O 1
ATOM 732 N N . LEU A 1 98 ? -5.019 -1.227 -0.685 1.00 98.50 98 LEU A N 1
ATOM 733 C CA . LEU A 1 98 ? -6.170 -1.554 0.162 1.00 98.50 98 LEU A CA 1
ATOM 734 C C . LEU A 1 98 ? -7.259 -2.225 -0.681 1.00 98.50 98 LEU A C 1
ATOM 736 O O . LEU A 1 98 ? -7.460 -1.866 -1.840 1.00 98.50 98 LEU A O 1
ATOM 740 N N . ASN A 1 99 ? -7.988 -3.191 -0.118 1.00 97.94 99 ASN A N 1
ATOM 741 C CA . ASN A 1 99 ? -9.050 -3.910 -0.844 1.00 97.94 99 ASN A CA 1
ATOM 742 C C . ASN A 1 99 ? -10.480 -3.421 -0.557 1.00 97.94 99 ASN A C 1
ATOM 744 O O . ASN A 1 99 ? -11.434 -3.987 -1.097 1.00 97.94 99 ASN A O 1
ATOM 748 N N . LYS A 1 100 ? -10.653 -2.399 0.288 1.00 97.50 100 LYS A N 1
ATOM 749 C CA . LYS A 1 100 ? -11.943 -1.755 0.590 1.00 97.50 100 LYS A CA 1
ATOM 750 C C . LYS A 1 100 ? -11.835 -0.242 0.398 1.00 97.50 100 LYS A C 1
ATOM 752 O O . LYS A 1 100 ? -10.735 0.284 0.257 1.00 97.50 100 LYS A O 1
ATOM 757 N N . VAL A 1 101 ? -12.986 0.429 0.389 1.00 96.94 101 VAL A N 1
ATOM 758 C CA . VAL A 1 101 ? -13.078 1.895 0.329 1.00 96.94 101 VAL A CA 1
ATOM 759 C C . VAL A 1 101 ? -12.334 2.505 1.513 1.00 96.94 101 VAL A C 1
ATOM 761 O O . VAL A 1 101 ? -12.555 2.088 2.651 1.00 96.94 101 VAL A O 1
ATOM 764 N N . VAL A 1 102 ? -11.454 3.468 1.244 1.00 97.31 102 VAL A N 1
ATOM 765 C CA . VAL A 1 102 ? -10.667 4.141 2.283 1.00 97.31 102 VAL A CA 1
ATOM 766 C C . VAL A 1 102 ? -11.568 5.100 3.054 1.00 97.31 102 VAL A C 1
ATOM 768 O O . VAL A 1 102 ? -12.142 6.023 2.478 1.00 97.31 102 VAL A O 1
ATOM 771 N N . ASP A 1 103 ? -11.692 4.880 4.361 1.00 95.56 103 ASP A N 1
ATOM 772 C CA . ASP A 1 103 ? -12.415 5.772 5.265 1.00 95.56 103 ASP A CA 1
ATOM 773 C C . ASP A 1 103 ? -11.497 6.838 5.887 1.00 95.56 103 ASP A C 1
ATOM 775 O O . ASP A 1 103 ? -10.268 6.797 5.774 1.00 95.56 103 ASP A O 1
ATOM 779 N N . ARG A 1 104 ? -12.105 7.817 6.569 1.00 95.12 104 ARG A N 1
ATOM 780 C CA . ARG A 1 104 ? -11.385 8.936 7.193 1.00 95.12 104 ARG A CA 1
ATOM 781 C C . ARG A 1 104 ? -10.379 8.484 8.248 1.00 95.12 104 ARG A C 1
ATOM 783 O O . ARG A 1 104 ? -9.306 9.069 8.342 1.00 95.12 104 ARG A O 1
ATOM 790 N N . ALA A 1 105 ? -10.707 7.461 9.036 1.00 96.00 105 ALA A N 1
ATOM 791 C CA . ALA A 1 105 ? -9.800 6.948 10.061 1.00 96.00 105 ALA A CA 1
ATOM 792 C C . ALA A 1 105 ? -8.534 6.354 9.427 1.00 96.00 105 ALA A C 1
ATOM 794 O O . ALA A 1 105 ? -7.423 6.668 9.845 1.00 96.00 105 ALA A O 1
ATOM 795 N N . THR A 1 106 ? -8.704 5.568 8.366 1.00 97.00 106 THR A N 1
ATOM 796 C CA . THR A 1 106 ? -7.611 4.964 7.602 1.00 97.00 106 THR A CA 1
ATOM 797 C C . THR A 1 106 ? -6.777 6.030 6.893 1.00 97.00 106 THR A C 1
ATOM 799 O O . THR A 1 106 ? -5.551 5.984 6.955 1.00 97.00 106 THR A O 1
ATOM 802 N N . ALA A 1 107 ? -7.417 7.019 6.262 1.00 94.94 107 ALA A N 1
ATOM 803 C CA . ALA A 1 107 ? -6.722 8.114 5.585 1.00 94.94 107 ALA A CA 1
ATOM 804 C C . ALA A 1 107 ? -5.844 8.928 6.551 1.00 94.94 107 ALA A C 1
ATOM 806 O O . ALA A 1 107 ? -4.687 9.211 6.241 1.00 94.94 107 ALA A O 1
ATOM 807 N N . LEU A 1 108 ? -6.365 9.260 7.739 1.00 94.62 108 LEU A N 1
ATOM 808 C CA . LEU A 1 108 ? -5.610 9.974 8.773 1.00 94.62 108 LEU A CA 1
ATOM 809 C C . LEU A 1 108 ? -4.429 9.157 9.295 1.00 94.62 108 LEU A C 1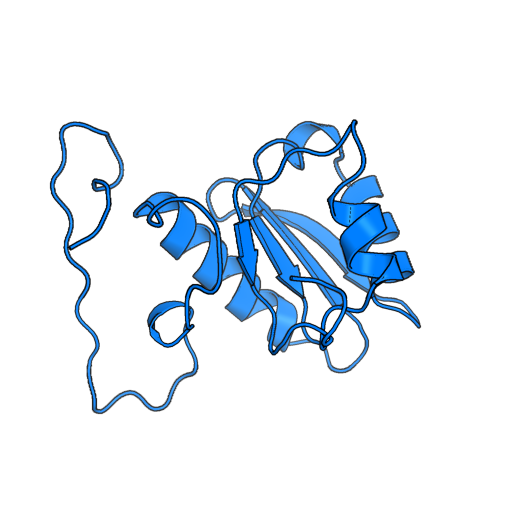
ATOM 811 O O . LEU A 1 108 ? -3.345 9.707 9.469 1.00 94.62 108 LEU A O 1
ATOM 815 N N . GLU A 1 109 ? -4.621 7.855 9.507 1.00 95.88 109 GLU A N 1
ATOM 816 C CA . GLU A 1 109 ? -3.551 6.970 9.962 1.00 95.88 109 GLU A CA 1
ATOM 817 C C . GLU A 1 109 ? -2.414 6.897 8.930 1.00 95.88 109 GLU A C 1
ATOM 819 O O . GLU A 1 109 ? -1.245 7.053 9.287 1.00 95.88 109 GLU A O 1
ATOM 824 N N . ILE A 1 110 ? -2.746 6.743 7.642 1.00 95.00 110 ILE A N 1
ATOM 825 C CA . ILE A 1 110 ? -1.772 6.735 6.538 1.00 95.00 110 ILE A CA 1
ATOM 826 C C . ILE A 1 110 ? -1.034 8.079 6.422 1.00 95.00 110 ILE A C 1
ATOM 828 O O . ILE A 1 110 ? 0.164 8.101 6.131 1.00 95.00 110 ILE A O 1
ATOM 832 N N . ALA A 1 111 ? -1.726 9.194 6.666 1.00 92.19 111 ALA A N 1
ATOM 833 C CA . ALA A 1 111 ? -1.180 10.551 6.597 1.00 92.19 111 ALA A CA 1
ATOM 834 C C . ALA A 1 111 ? -0.415 10.990 7.862 1.00 92.19 111 ALA A C 1
ATOM 836 O O . ALA A 1 111 ? -0.051 12.164 7.983 1.00 92.19 111 ALA A O 1
ATOM 837 N N . SER A 1 112 ? -0.185 10.083 8.816 1.00 90.56 112 SER A N 1
ATOM 838 C CA . SER A 1 112 ? 0.529 10.393 10.054 1.00 90.56 112 SER A CA 1
ATOM 839 C C . SER A 1 112 ? 1.921 10.998 9.785 1.00 90.56 112 SER A C 1
ATOM 841 O O . SER A 1 112 ? 2.606 10.597 8.852 1.00 90.56 112 SER A O 1
ATOM 843 N N . PRO A 1 113 ? 2.427 11.926 10.620 1.00 81.19 113 PRO A N 1
ATOM 844 C CA . PRO A 1 113 ? 3.694 12.624 10.349 1.00 81.19 113 PRO A CA 1
ATOM 845 C C . PRO A 1 113 ? 4.932 11.725 10.207 1.00 81.19 113 PRO A C 1
ATOM 847 O O . PRO A 1 113 ? 5.919 12.119 9.591 1.00 81.19 113 PRO A O 1
ATOM 850 N N . ASN A 1 114 ? 4.891 10.528 10.797 1.00 78.19 114 ASN A N 1
ATOM 851 C CA . ASN A 1 114 ? 5.989 9.562 10.760 1.00 78.19 114 ASN A CA 1
ATOM 852 C C . ASN A 1 114 ? 5.875 8.574 9.591 1.00 78.19 114 ASN A C 1
ATOM 854 O O . ASN A 1 114 ? 6.727 7.697 9.445 1.00 78.19 114 ASN A O 1
ATOM 858 N N . THR A 1 115 ? 4.836 8.698 8.767 1.00 81.00 115 THR A N 1
ATOM 859 C CA . THR A 1 115 ? 4.640 7.904 7.562 1.00 81.00 115 THR A CA 1
ATOM 860 C C . THR A 1 115 ? 4.844 8.794 6.342 1.00 81.00 115 THR A C 1
ATOM 862 O O . THR A 1 115 ? 4.337 9.907 6.237 1.00 81.00 115 THR A O 1
ATOM 865 N N . PHE A 1 116 ? 5.635 8.302 5.397 1.00 91.50 116 PHE A N 1
ATOM 866 C CA . PHE A 1 116 ? 5.734 8.872 4.062 1.00 91.50 116 PHE A CA 1
ATOM 867 C C . PHE A 1 116 ? 5.484 7.742 3.081 1.00 91.50 116 PHE A C 1
ATOM 869 O O . PHE A 1 116 ? 6.120 6.693 3.183 1.00 91.50 116 PHE A O 1
ATOM 876 N N . ILE A 1 117 ? 4.573 7.951 2.141 1.00 93.56 117 ILE A N 1
ATOM 877 C CA . ILE A 1 117 ? 4.254 6.991 1.090 1.00 93.56 117 ILE A CA 1
ATOM 878 C C . ILE A 1 117 ? 4.233 7.709 -0.257 1.00 93.56 117 ILE A C 1
ATOM 880 O O . ILE A 1 117 ? 3.903 8.891 -0.350 1.00 93.56 117 ILE A O 1
ATOM 884 N N . GLU A 1 118 ? 4.599 6.991 -1.308 1.00 94.38 118 GLU A N 1
ATOM 885 C CA . GLU A 1 118 ? 4.650 7.513 -2.677 1.00 94.38 118 GLU A CA 1
ATOM 886 C C . GLU A 1 118 ? 3.289 7.415 -3.384 1.00 94.38 118 GLU A C 1
ATOM 888 O O . GLU A 1 118 ? 3.051 8.106 -4.376 1.00 94.38 118 GLU A O 1
ATOM 893 N N . GLY A 1 119 ? 2.377 6.574 -2.886 1.00 94.75 119 GLY A N 1
ATOM 894 C CA . GLY A 1 119 ? 1.061 6.389 -3.487 1.00 94.75 119 GLY A CA 1
ATOM 895 C C . GLY A 1 119 ? 0.191 5.347 -2.791 1.00 94.75 119 GLY A C 1
ATOM 896 O O . GLY A 1 119 ? 0.672 4.498 -2.040 1.00 94.75 119 GLY A O 1
ATOM 897 N N . ILE A 1 120 ? -1.108 5.428 -3.075 1.00 95.81 120 ILE A N 1
ATOM 898 C CA . ILE A 1 120 ? -2.146 4.539 -2.552 1.00 95.81 120 ILE A CA 1
ATOM 899 C C . ILE A 1 120 ? -2.974 4.013 -3.726 1.00 95.81 120 ILE A C 1
ATOM 901 O O . ILE A 1 120 ? -3.314 4.775 -4.636 1.00 95.81 120 ILE A O 1
ATOM 905 N N . ILE A 1 121 ? -3.335 2.731 -3.692 1.00 96.38 121 ILE A N 1
ATOM 906 C CA . ILE A 1 121 ? -4.361 2.153 -4.561 1.00 96.38 121 ILE A CA 1
ATOM 907 C C . ILE A 1 121 ? -5.460 1.497 -3.730 1.00 96.38 121 ILE A C 1
ATOM 909 O O . ILE A 1 121 ? -5.195 0.693 -2.839 1.00 96.38 121 ILE A O 1
ATOM 913 N N . ALA A 1 122 ? -6.704 1.847 -4.038 1.00 96.50 122 ALA A N 1
ATOM 914 C CA . ALA A 1 122 ? -7.896 1.328 -3.386 1.00 96.50 122 ALA A CA 1
ATOM 915 C C . ALA A 1 122 ? -9.071 1.316 -4.381 1.00 96.50 122 ALA A C 1
ATOM 917 O O . ALA A 1 122 ? -8.990 1.989 -5.412 1.00 96.50 122 ALA A O 1
ATOM 918 N N . PRO A 1 123 ? -10.156 0.566 -4.105 1.00 94.12 123 PRO A N 1
ATOM 919 C CA . PRO A 1 123 ? -11.361 0.589 -4.929 1.00 94.12 123 PRO A CA 1
ATOM 920 C C . PRO A 1 123 ? -12.030 1.964 -4.999 1.00 94.12 123 PRO A C 1
ATOM 922 O O . PRO A 1 123 ? -12.535 2.318 -6.057 1.00 94.12 123 PRO A O 1
ATOM 925 N N . ASP A 1 124 ? -12.049 2.700 -3.884 1.00 94.31 124 ASP A N 1
ATOM 926 C CA . ASP A 1 124 ? -12.598 4.054 -3.798 1.00 94.31 124 ASP A CA 1
ATOM 927 C C . ASP A 1 124 ? -12.137 4.748 -2.503 1.00 94.31 124 ASP A C 1
ATOM 929 O O . ASP A 1 124 ? -11.516 4.122 -1.633 1.00 94.31 124 ASP A O 1
ATOM 933 N N . TYR A 1 125 ? -12.484 6.022 -2.361 1.00 92.50 125 TYR A N 1
ATOM 934 C CA . TYR A 1 125 ? -12.180 6.889 -1.228 1.00 92.50 125 TYR A CA 1
ATOM 935 C C . TYR A 1 125 ? -13.478 7.544 -0.737 1.00 92.50 125 TYR A C 1
ATOM 937 O O . TYR A 1 125 ? -14.271 8.035 -1.535 1.00 92.50 125 TYR A O 1
ATOM 945 N N . GLY A 1 126 ? -13.732 7.539 0.575 1.00 87.25 126 GLY A N 1
ATOM 946 C CA . GLY A 1 126 ? -14.923 8.187 1.135 1.00 87.25 126 GLY A CA 1
ATOM 947 C C . GLY A 1 126 ? -14.937 9.701 0.878 1.00 87.25 126 GLY A C 1
ATOM 948 O O . GLY A 1 126 ? -13.878 10.321 0.794 1.00 87.25 126 GLY A O 1
ATOM 949 N N . GLU A 1 127 ? -16.124 10.314 0.811 1.00 73.12 127 GLU A N 1
ATOM 950 C CA . GLU A 1 127 ? -16.317 11.728 0.418 1.00 73.12 127 GLU A CA 1
ATOM 951 C C . GLU A 1 127 ? -15.483 12.747 1.227 1.00 73.12 127 GLU A C 1
ATOM 953 O O . GLU A 1 127 ? -15.146 13.809 0.714 1.00 73.12 127 GLU A O 1
ATOM 958 N N . GLU A 1 128 ? -15.089 12.420 2.464 1.00 63.56 128 GLU A N 1
ATOM 959 C CA . GLU A 1 128 ? -14.282 13.286 3.342 1.00 63.56 128 GLU A CA 1
ATOM 960 C C . GLU A 1 128 ? -12.774 12.960 3.364 1.00 63.56 128 GLU A C 1
ATOM 962 O O . GLU A 1 128 ? -12.063 13.373 4.284 1.00 63.56 128 GLU A O 1
ATOM 967 N N . THR A 1 129 ? -12.277 12.166 2.412 1.00 57.22 129 THR A N 1
ATOM 968 C CA . THR A 1 129 ? -10.883 11.666 2.417 1.00 57.22 129 THR A CA 1
ATOM 969 C C . THR A 1 129 ? -9.985 12.238 1.316 1.00 57.22 129 THR A C 1
ATOM 971 O O . THR A 1 129 ? -8.805 11.889 1.269 1.00 57.22 129 THR A O 1
ATOM 974 N N . GLY A 1 130 ? -10.536 13.099 0.451 1.00 49.31 130 GLY A N 1
ATOM 975 C CA . GLY A 1 130 ? -9.837 13.753 -0.666 1.00 49.31 130 GLY A CA 1
ATOM 976 C C . GLY A 1 130 ? -9.016 14.981 -0.292 1.00 49.31 130 GLY A C 1
ATOM 977 O O . GLY A 1 130 ? -9.343 15.642 0.719 1.00 49.31 130 GLY A O 1
#